Protein AF-A0A3L9Y9N3-F1 (afdb_monomer)

Sequence (168 aa):
MQKLKQIYRWIFNGQGVLGEICTAFAIVTVINSVMMIVGLDTPKQGQFAYVHLLIRLAIISLIFALWDWESTISDLRRYAADLRQPRCPSFQRVCRFILSDTFDASCMIFTPVVILICVITILGVSEPTGGPGFYLALVLLYGLIWILIVALMLVDKARRLANGRRDR

Mean predicted aligned error: 8.87 Å

pLDDT: mean 79.57, std 13.59, range [47.62, 94.69]

Foldseek 3Di:
DVVVVVVLCVVCPPDQLLLVLLLVLLVVLLVVLVCQLVVVDPWDFFLVNLVVSVVVSVVSSVVSCVVCVPSVVVVVVVVVVCVVPPPPQPVVNLLVVCQVDVSSNLSSVLVVVSNVVSVCVNVPVDGGGTGSVVSVVSNVSSVVSSVVSVVSNVVVVVVVVVVVVVVD

Secondary structure (DSSP, 8-state):
-HHHHHHHHHHSTT--HHHHHHHHHHHHHHHHHHHHHHTSSPPP-HHHHHHHHHHHHHHHHHHHHHHSHHHHHHHHHHHHHHHHS-----HHHHHHHHHH-HHHHHHHHHHHHHHHHHHHHHTTSS----SHHHHHHHHHHHHHHHHHHHHHHHHHHHHHHHHTTT--

Nearest PDB structures (foldseek):
  7xgg-assembly2_D  TM=2.893E-01  e=6.149E+00  synthetic construct

Solvent-accessible surface area (backbone atoms only — not comparable to full-atom values): 9125 Å² total; per-residue (Å²): 111,68,69,61,54,51,54,47,49,64,77,48,65,89,58,58,61,67,50,50,41,22,42,54,45,44,53,54,51,45,53,52,25,50,34,26,64,74,62,78,39,84,53,47,51,36,63,57,35,41,53,51,51,54,48,50,46,49,51,50,47,49,54,50,39,72,73,40,47,71,58,38,51,53,50,50,51,51,51,56,52,48,67,73,51,81,66,79,72,52,71,68,56,55,51,52,54,39,68,72,41,57,68,58,40,38,19,61,52,45,46,58,53,52,50,48,52,35,51,46,37,71,73,62,79,41,85,54,67,34,30,47,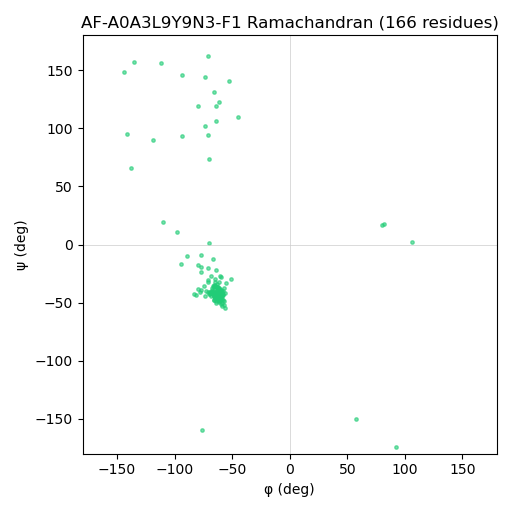66,42,33,49,49,53,49,51,49,52,51,50,48,46,53,51,53,54,51,53,49,54,51,51,54,51,50,52,56,55,53,66,62,71,82,111

Structure (mmCIF, N/CA/C/O backbone):
data_AF-A0A3L9Y9N3-F1
#
_entry.id   AF-A0A3L9Y9N3-F1
#
loop_
_atom_site.group_PDB
_atom_site.id
_atom_site.type_symbol
_atom_site.label_atom_id
_atom_site.label_alt_id
_atom_site.label_comp_id
_atom_site.label_asym_id
_atom_site.label_entity_id
_atom_site.label_seq_id
_atom_site.pdbx_PDB_ins_code
_atom_site.Cartn_x
_atom_site.Cartn_y
_atom_site.Cartn_z
_atom_site.occupancy
_atom_site.B_iso_or_equiv
_atom_site.auth_seq_id
_atom_site.auth_comp_id
_atom_site.auth_asym_id
_atom_site.auth_atom_id
_atom_site.pdbx_PDB_model_num
ATOM 1 N N . MET A 1 1 ? -1.418 -28.712 8.200 1.00 50.94 1 MET A N 1
ATOM 2 C CA . MET A 1 1 ? -0.386 -27.648 8.125 1.00 50.94 1 MET A CA 1
ATOM 3 C C . MET A 1 1 ? 0.390 -27.624 6.802 1.00 50.94 1 MET A C 1
ATOM 5 O O . MET A 1 1 ? 0.519 -26.552 6.230 1.00 50.94 1 MET A O 1
ATOM 9 N N . GLN A 1 2 ? 0.854 -28.760 6.259 1.00 51.50 2 GLN A N 1
ATOM 10 C CA . GLN A 1 2 ? 1.658 -28.782 5.019 1.00 51.50 2 GLN A CA 1
ATOM 11 C C . GLN A 1 2 ? 0.937 -28.245 3.763 1.00 51.50 2 GLN A C 1
ATOM 13 O O . GLN A 1 2 ? 1.523 -27.453 3.035 1.00 51.50 2 GLN A O 1
ATOM 18 N N . 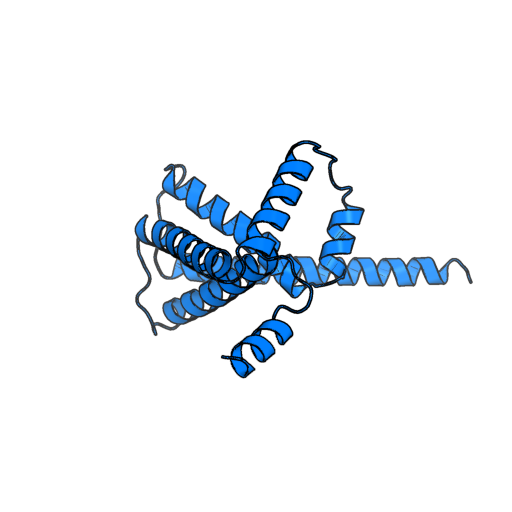LYS A 1 3 ? -0.346 -28.581 3.546 1.00 55.28 3 LYS A N 1
ATOM 19 C CA . LYS A 1 3 ? -1.129 -28.059 2.401 1.00 55.28 3 LYS A CA 1
ATOM 20 C C . LYS A 1 3 ? -1.326 -26.536 2.443 1.00 55.28 3 LYS A C 1
ATOM 22 O O . LYS A 1 3 ? -1.252 -25.875 1.417 1.00 55.28 3 LYS A O 1
ATOM 27 N N . LEU A 1 4 ? -1.502 -25.980 3.644 1.00 59.19 4 LEU A N 1
ATOM 28 C CA . LEU A 1 4 ? -1.609 -24.535 3.882 1.00 59.19 4 LEU A CA 1
ATOM 29 C C . LEU A 1 4 ? -0.295 -23.822 3.542 1.00 59.19 4 LEU A C 1
ATOM 31 O O . LEU A 1 4 ? -0.301 -22.810 2.852 1.00 59.19 4 LEU A O 1
ATOM 35 N N . LYS A 1 5 ? 0.839 -24.417 3.933 1.00 59.03 5 LYS A N 1
ATOM 36 C CA . LYS A 1 5 ? 2.180 -23.917 3.603 1.00 59.03 5 LYS A CA 1
ATOM 37 C C . LYS A 1 5 ? 2.470 -23.968 2.096 1.00 59.03 5 LYS A C 1
ATOM 39 O O . LYS A 1 5 ? 3.216 -23.140 1.593 1.00 59.03 5 LYS A O 1
ATOM 44 N N . GLN A 1 6 ? 1.870 -24.914 1.376 1.00 57.72 6 GLN A N 1
ATOM 45 C CA . GLN A 1 6 ? 2.041 -25.075 -0.068 1.00 57.72 6 GLN A CA 1
ATOM 46 C C . GLN A 1 6 ? 1.217 -24.058 -0.875 1.00 57.72 6 GLN A C 1
ATOM 48 O O . GLN A 1 6 ? 1.742 -23.479 -1.818 1.00 57.72 6 GLN A O 1
ATOM 53 N N . ILE A 1 7 ? -0.027 -23.784 -0.463 1.00 61.56 7 ILE A N 1
ATOM 54 C CA . ILE A 1 7 ? -0.861 -22.710 -1.038 1.00 61.56 7 ILE A CA 1
ATOM 55 C C . ILE A 1 7 ? -0.235 -21.342 -0.749 1.00 61.56 7 ILE A C 1
ATOM 57 O O . ILE A 1 7 ? -0.117 -20.516 -1.645 1.00 61.56 7 ILE A O 1
ATOM 61 N N . TYR A 1 8 ? 0.244 -21.136 0.479 1.00 61.19 8 TYR A N 1
ATOM 62 C CA . TYR A 1 8 ? 0.986 -19.938 0.866 1.00 61.19 8 TYR A CA 1
ATOM 63 C C . TYR A 1 8 ? 2.220 -19.730 -0.014 1.00 61.19 8 TYR A C 1
ATOM 65 O O . TYR A 1 8 ? 2.371 -18.692 -0.644 1.00 61.19 8 TYR A O 1
ATOM 73 N N . ARG A 1 9 ? 3.064 -20.759 -0.140 1.00 59.78 9 ARG A N 1
ATOM 74 C CA . ARG A 1 9 ? 4.273 -20.688 -0.962 1.00 59.78 9 ARG A CA 1
ATOM 75 C C . ARG A 1 9 ? 3.953 -20.494 -2.450 1.00 59.78 9 ARG A C 1
ATOM 77 O O . ARG A 1 9 ? 4.807 -20.012 -3.168 1.00 59.78 9 ARG A O 1
ATOM 84 N N . TRP A 1 10 ? 2.751 -20.841 -2.915 1.00 53.19 10 TRP A N 1
ATOM 85 C CA . TRP A 1 10 ? 2.305 -20.565 -4.284 1.00 53.19 10 TRP A CA 1
ATOM 86 C C . TRP A 1 10 ? 1.841 -19.112 -4.478 1.00 53.19 10 TRP A C 1
ATOM 88 O O . TRP A 1 10 ? 2.145 -18.525 -5.509 1.00 53.19 10 TRP A O 1
ATOM 98 N N . ILE A 1 11 ? 1.165 -18.524 -3.483 1.00 56.38 11 ILE A N 1
ATOM 99 C CA . ILE A 1 11 ? 0.688 -17.1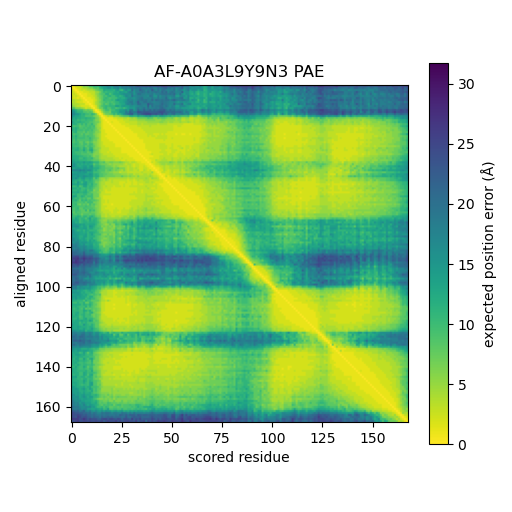27 -3.511 1.00 56.38 11 ILE A CA 1
ATOM 100 C C . ILE A 1 11 ? 1.837 -16.128 -3.306 1.00 56.38 11 ILE A C 1
ATOM 102 O O . ILE A 1 11 ? 1.836 -15.069 -3.921 1.00 56.38 11 ILE A O 1
ATOM 106 N N . PHE A 1 12 ? 2.818 -16.472 -2.471 1.00 56.91 12 PHE A N 1
ATOM 107 C CA . PHE A 1 12 ? 3.911 -15.585 -2.051 1.00 56.91 12 PHE A CA 1
ATOM 108 C C . PHE A 1 12 ? 5.281 -15.981 -2.634 1.00 56.91 12 PHE A C 1
ATOM 110 O O . PHE A 1 12 ? 6.337 -15.633 -2.104 1.00 56.91 12 PHE A O 1
ATOM 117 N N . ASN A 1 13 ? 5.286 -16.773 -3.710 1.00 47.62 13 ASN A N 1
ATOM 118 C CA . ASN A 1 13 ? 6.497 -17.412 -4.217 1.00 47.62 13 ASN A CA 1
ATOM 119 C C . ASN A 1 13 ? 7.522 -16.371 -4.711 1.00 47.62 13 ASN A C 1
ATOM 121 O O . ASN A 1 13 ? 7.361 -15.806 -5.787 1.00 47.62 13 ASN A O 1
ATOM 125 N N . GLY A 1 14 ? 8.597 -16.154 -3.945 1.00 52.00 14 GLY A N 1
ATOM 126 C CA . GLY A 1 14 ? 9.727 -15.294 -4.329 1.00 52.00 14 GLY A CA 1
ATOM 127 C C . GLY A 1 14 ? 9.815 -13.941 -3.617 1.00 52.00 14 GLY A C 1
ATOM 128 O O . GLY A 1 14 ? 10.740 -13.180 -3.901 1.00 52.00 14 GLY A O 1
ATOM 129 N N . GLN A 1 15 ? 8.911 -13.644 -2.681 1.00 59.22 15 GLN A N 1
ATOM 130 C CA . GLN A 1 15 ? 8.906 -12.382 -1.935 1.00 59.22 15 GLN A CA 1
ATOM 131 C C . GLN A 1 15 ? 9.668 -12.497 -0.606 1.00 59.22 15 GLN A C 1
ATOM 133 O O . GLN A 1 15 ? 9.660 -13.540 0.042 1.00 59.22 15 GLN A O 1
ATOM 138 N N . GLY A 1 16 ? 10.333 -11.413 -0.190 1.00 67.75 16 GLY A N 1
ATOM 139 C CA . GLY A 1 16 ? 10.759 -11.259 1.206 1.00 67.75 16 GLY A CA 1
ATOM 140 C C . GLY A 1 16 ? 9.547 -11.015 2.109 1.00 67.75 16 GLY A C 1
ATOM 141 O O . GLY A 1 16 ? 8.496 -10.592 1.622 1.00 67.75 16 GLY A O 1
ATOM 142 N N . VAL A 1 17 ? 9.690 -11.210 3.422 1.00 76.44 17 VAL A N 1
ATOM 143 C CA . VAL A 1 17 ? 8.568 -11.186 4.390 1.00 76.44 17 VAL A CA 1
ATOM 144 C C . VAL A 1 17 ? 7.759 -9.880 4.318 1.00 76.44 17 VAL A C 1
ATOM 146 O O . VAL A 1 17 ? 6.538 -9.866 4.470 1.00 76.44 17 VAL A O 1
ATOM 149 N N . LEU A 1 18 ? 8.424 -8.762 4.015 1.00 75.62 18 LEU A N 1
ATOM 150 C CA . LEU A 1 18 ? 7.780 -7.458 3.824 1.00 75.62 18 LEU A CA 1
ATOM 151 C C . LEU A 1 18 ? 6.798 -7.427 2.645 1.00 75.62 18 LEU A C 1
ATOM 153 O O . LEU A 1 18 ? 5.749 -6.791 2.753 1.00 75.62 18 LEU A O 1
ATOM 157 N N . GLY A 1 19 ? 7.126 -8.091 1.533 1.00 80.19 19 GLY A N 1
ATOM 158 C CA . GLY A 1 19 ? 6.231 -8.197 0.378 1.00 80.19 19 GLY A CA 1
ATOM 159 C C . GLY A 1 19 ? 4.967 -8.962 0.749 1.00 80.19 19 GLY A C 1
ATOM 160 O O . GLY A 1 19 ? 3.861 -8.490 0.493 1.00 80.19 19 GLY A O 1
ATOM 161 N N . GLU A 1 20 ? 5.129 -10.060 1.487 1.00 82.88 20 GLU A N 1
ATOM 162 C CA . GLU A 1 20 ? 4.010 -10.892 1.920 1.00 82.88 20 GLU A CA 1
ATOM 163 C C . GLU A 1 20 ? 3.066 -10.139 2.873 1.00 82.88 20 GLU A C 1
ATOM 165 O O . GLU A 1 20 ? 1.844 -10.175 2.698 1.00 82.88 20 GLU A O 1
ATOM 170 N N . ILE A 1 21 ? 3.621 -9.378 3.828 1.00 87.12 21 ILE A N 1
ATOM 171 C CA . ILE A 1 21 ? 2.853 -8.507 4.734 1.00 87.12 21 ILE A CA 1
ATOM 172 C C . ILE A 1 21 ? 2.073 -7.452 3.943 1.00 87.12 21 ILE A C 1
ATOM 174 O O . ILE A 1 21 ? 0.881 -7.258 4.192 1.00 87.12 21 ILE A O 1
ATOM 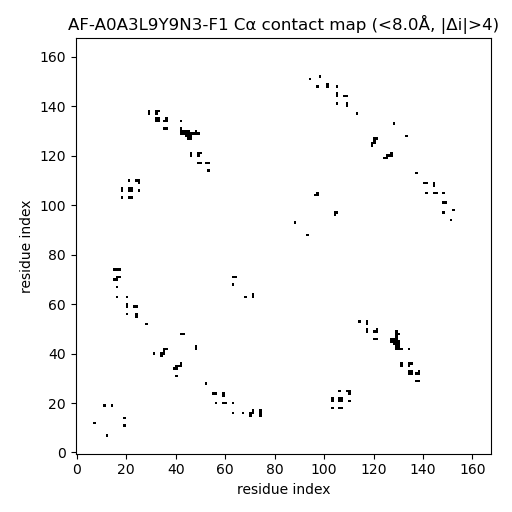178 N N . CYS A 1 22 ? 2.724 -6.772 2.992 1.00 88.31 22 CYS A N 1
ATOM 179 C CA . CYS A 1 22 ? 2.089 -5.729 2.181 1.00 88.31 22 CYS A CA 1
ATOM 180 C C . CYS A 1 22 ? 0.951 -6.300 1.333 1.00 88.31 22 CYS A C 1
ATOM 182 O O . CYS A 1 22 ? -0.131 -5.718 1.271 1.00 88.31 22 CYS A O 1
ATOM 184 N N . THR A 1 23 ? 1.170 -7.459 0.719 1.00 88.44 23 THR A N 1
ATOM 185 C CA . THR A 1 23 ? 0.164 -8.161 -0.079 1.00 88.44 23 THR A CA 1
ATOM 186 C C . THR A 1 23 ? -1.020 -8.597 0.780 1.00 88.44 23 THR A C 1
ATOM 188 O O . THR A 1 23 ? -2.168 -8.297 0.446 1.00 88.44 23 THR A O 1
ATOM 191 N N . ALA A 1 24 ? -0.773 -9.224 1.934 1.00 89.50 24 ALA A N 1
ATOM 192 C CA . ALA A 1 24 ? -1.833 -9.613 2.860 1.00 89.50 24 ALA A CA 1
ATOM 193 C C . ALA A 1 24 ? -2.632 -8.396 3.362 1.00 89.50 24 ALA A C 1
ATOM 195 O O . ALA A 1 24 ? -3.865 -8.416 3.368 1.00 89.50 24 ALA A O 1
ATOM 196 N N . PHE A 1 25 ? -1.948 -7.311 3.732 1.00 92.44 25 PHE A N 1
ATOM 197 C CA . PHE A 1 25 ? -2.593 -6.076 4.168 1.00 92.44 25 PHE A CA 1
ATOM 198 C C . PHE A 1 25 ? -3.442 -5.442 3.062 1.00 92.44 25 PHE A C 1
ATOM 200 O O . PHE A 1 25 ? -4.586 -5.061 3.327 1.00 92.44 25 PHE A O 1
ATOM 207 N N . ALA A 1 26 ? -2.925 -5.355 1.835 1.00 90.88 26 ALA A N 1
ATOM 208 C CA . ALA A 1 26 ? -3.645 -4.797 0.695 1.00 90.88 26 ALA A CA 1
ATOM 209 C C . ALA A 1 26 ? -4.916 -5.602 0.392 1.00 90.88 26 ALA A C 1
ATOM 211 O O . ALA A 1 26 ? -6.000 -5.022 0.327 1.00 90.88 26 ALA A O 1
ATOM 212 N N . ILE A 1 27 ? -4.814 -6.934 0.316 1.00 90.81 27 ILE A N 1
ATOM 213 C CA . ILE A 1 27 ? -5.955 -7.822 0.050 1.00 90.81 27 ILE A CA 1
ATOM 214 C C . ILE A 1 27 ? -7.040 -7.647 1.115 1.00 90.81 27 ILE A C 1
ATOM 216 O O . ILE A 1 27 ? -8.194 -7.368 0.783 1.00 90.81 27 ILE A O 1
ATOM 220 N N . VAL A 1 28 ? -6.685 -7.750 2.401 1.00 92.44 28 VAL A N 1
ATOM 221 C CA . VAL A 1 28 ? -7.665 -7.614 3.492 1.00 92.44 28 VAL A CA 1
ATOM 222 C C . VAL A 1 28 ? -8.268 -6.207 3.509 1.00 92.44 28 VAL A C 1
ATOM 224 O O . VAL A 1 28 ? -9.453 -6.037 3.791 1.00 92.44 28 VAL A O 1
ATOM 227 N N . THR A 1 29 ? -7.482 -5.178 3.194 1.00 92.56 29 THR A N 1
ATOM 228 C CA . THR A 1 29 ? -7.963 -3.793 3.152 1.00 92.56 29 THR A CA 1
ATOM 229 C C . THR A 1 29 ? -8.942 -3.562 2.012 1.00 92.56 29 THR A C 1
ATOM 231 O O . THR A 1 29 ? -9.988 -2.962 2.254 1.00 92.56 29 THR A O 1
ATOM 234 N N . VAL A 1 30 ? -8.665 -4.071 0.811 1.00 91.38 30 VAL A N 1
ATOM 235 C CA . VAL A 1 30 ? -9.573 -3.956 -0.337 1.00 91.38 30 VAL A CA 1
ATOM 236 C C . VAL A 1 30 ? -10.861 -4.735 -0.075 1.00 91.38 30 VAL A C 1
ATOM 238 O O . VAL A 1 30 ? -11.939 -4.161 -0.207 1.00 91.38 30 VAL A O 1
ATOM 241 N N . ILE A 1 31 ? -10.771 -5.989 0.383 1.00 92.00 31 ILE A N 1
ATOM 242 C CA . ILE A 1 31 ? -11.952 -6.815 0.689 1.00 92.00 31 ILE A CA 1
ATOM 243 C C . ILE A 1 31 ? -12.822 -6.143 1.753 1.00 92.00 31 ILE A C 1
ATOM 245 O O . ILE A 1 31 ? -14.016 -5.947 1.534 1.00 92.00 31 ILE A O 1
ATOM 249 N N . ASN A 1 32 ? -12.233 -5.721 2.875 1.00 90.62 32 ASN A N 1
ATOM 250 C CA . ASN A 1 32 ? -13.004 -5.096 3.949 1.00 90.62 32 ASN A CA 1
ATOM 251 C C . ASN A 1 32 ? -13.598 -3.753 3.511 1.00 90.62 32 ASN A C 1
ATOM 253 O O . ASN A 1 32 ? -14.717 -3.429 3.899 1.00 90.62 32 ASN A O 1
ATOM 257 N N . SER A 1 33 ? -12.888 -2.988 2.679 1.00 89.94 33 SER A N 1
ATOM 258 C CA . SER A 1 33 ? -13.432 -1.753 2.106 1.00 89.94 33 SER A CA 1
ATOM 259 C C . SER A 1 33 ? -14.646 -2.040 1.224 1.00 89.94 33 SER A C 1
ATOM 261 O O . SER A 1 33 ? -15.678 -1.399 1.392 1.00 89.94 33 SER A O 1
ATOM 263 N N . VAL A 1 34 ? -14.568 -3.043 0.344 1.00 90.94 34 VAL A N 1
ATOM 264 C CA . VAL A 1 34 ? -15.693 -3.455 -0.510 1.00 90.94 34 VAL A CA 1
ATOM 265 C C . VAL A 1 34 ? -16.880 -3.922 0.329 1.00 90.94 34 VAL A C 1
ATOM 267 O O . VAL A 1 34 ? -18.004 -3.498 0.071 1.00 90.94 34 VAL A O 1
ATOM 270 N N . MET A 1 35 ? -16.651 -4.723 1.373 1.00 90.56 35 MET A N 1
ATOM 271 C CA . MET A 1 35 ? -17.719 -5.154 2.282 1.00 90.56 35 MET A CA 1
ATOM 272 C C . MET A 1 35 ? -18.436 -3.969 2.939 1.00 90.56 35 MET A C 1
ATOM 274 O O . MET A 1 35 ? -19.663 -3.956 2.995 1.00 90.56 35 MET A O 1
ATOM 278 N N . MET A 1 36 ? -17.695 -2.952 3.385 1.00 90.56 36 MET A N 1
ATOM 279 C CA . MET A 1 36 ? -18.282 -1.752 3.990 1.00 90.56 36 MET A CA 1
ATOM 280 C C . MET A 1 36 ? -19.013 -0.863 2.974 1.00 90.56 36 MET A C 1
ATOM 282 O O . MET A 1 36 ? -20.013 -0.242 3.323 1.00 90.56 36 MET A O 1
ATOM 286 N N . ILE A 1 37 ? -18.556 -0.818 1.717 1.00 89.81 37 ILE A N 1
ATOM 287 C CA . ILE A 1 37 ? -19.217 -0.070 0.631 1.00 89.81 37 ILE A CA 1
ATOM 288 C C . ILE A 1 37 ? -20.541 -0.734 0.229 1.00 89.81 37 ILE A C 1
ATOM 290 O O . ILE A 1 37 ? -21.536 -0.045 0.032 1.00 89.81 37 ILE A O 1
ATOM 294 N N . VAL A 1 38 ? -20.562 -2.066 0.123 1.00 90.88 38 VAL A N 1
ATOM 295 C CA . VAL A 1 38 ? -21.759 -2.844 -0.255 1.00 90.88 38 VAL A CA 1
ATOM 296 C C . VAL A 1 38 ? -22.748 -2.980 0.917 1.00 90.88 38 VAL A C 1
ATOM 298 O O . VAL A 1 38 ? -23.880 -3.414 0.728 1.00 90.88 38 VAL A O 1
ATOM 301 N N . GLY A 1 39 ? -22.352 -2.578 2.129 1.00 88.31 39 GLY A N 1
ATOM 302 C CA . GLY A 1 39 ? -23.192 -2.649 3.328 1.00 88.31 39 GLY A CA 1
ATOM 303 C C . GLY A 1 39 ? -23.209 -4.024 4.001 1.00 88.31 39 GLY A C 1
ATOM 304 O O . GLY A 1 39 ? -24.090 -4.294 4.811 1.00 88.31 39 GLY A O 1
ATOM 305 N N . LEU A 1 40 ? -22.239 -4.891 3.687 1.00 90.62 40 LEU A N 1
ATOM 306 C CA . LEU A 1 40 ? -22.039 -6.178 4.363 1.00 90.62 40 LEU A CA 1
ATOM 307 C C . LEU A 1 40 ? -21.369 -6.025 5.738 1.00 90.62 40 LEU A C 1
ATOM 309 O O . LEU A 1 40 ? -21.514 -6.903 6.583 1.00 90.62 40 LEU A O 1
ATOM 313 N N . ASP A 1 41 ? -20.635 -4.930 5.965 1.00 87.69 41 ASP A N 1
ATOM 314 C CA . ASP A 1 41 ? -20.047 -4.581 7.264 1.00 87.69 41 ASP A CA 1
ATOM 315 C C . ASP A 1 41 ? -20.259 -3.090 7.581 1.00 87.69 41 ASP A C 1
ATOM 317 O O . ASP A 1 41 ? -20.452 -2.255 6.697 1.00 87.69 41 ASP A O 1
ATOM 321 N N . THR A 1 42 ? -20.218 -2.750 8.867 1.00 87.94 42 THR A N 1
ATOM 322 C CA . THR A 1 42 ? -20.400 -1.386 9.367 1.00 87.94 42 THR A CA 1
ATOM 323 C C . THR A 1 42 ? -19.115 -0.566 9.211 1.00 87.94 42 THR A C 1
ATOM 325 O O . THR A 1 42 ? -18.088 -0.900 9.826 1.00 87.94 42 THR A O 1
ATOM 328 N N . PRO A 1 43 ? -19.150 0.541 8.443 1.00 88.25 43 PRO A N 1
ATOM 329 C CA . PRO A 1 43 ? -17.986 1.382 8.224 1.00 88.25 43 PRO A CA 1
ATOM 330 C C . PRO A 1 43 ? -17.565 2.051 9.527 1.00 88.25 43 PRO A C 1
ATOM 332 O O . PRO A 1 43 ? -18.379 2.644 10.240 1.00 88.25 43 PRO A O 1
ATOM 335 N N . LYS A 1 44 ? -16.272 1.969 9.846 1.00 90.00 44 LYS A N 1
ATOM 336 C CA . LYS A 1 44 ? -15.744 2.630 11.040 1.00 90.00 44 LYS A CA 1
ATOM 337 C C . LYS A 1 44 ? -15.671 4.135 10.799 1.00 90.00 44 LYS A C 1
ATOM 339 O O . LYS A 1 44 ? -15.399 4.582 9.687 1.00 90.00 44 LYS A O 1
ATOM 344 N N . GLN A 1 45 ? -15.942 4.903 11.846 1.00 89.56 45 GLN A N 1
ATOM 345 C CA . GLN A 1 45 ? -16.087 6.356 11.782 1.00 89.56 45 GLN A CA 1
ATOM 346 C C . GLN A 1 45 ? -14.948 7.061 12.519 1.00 89.56 45 GLN A C 1
ATOM 348 O O . GLN A 1 45 ? -14.336 6.495 13.427 1.00 89.56 45 GLN A O 1
ATOM 353 N N . GLY A 1 46 ? -14.682 8.309 12.132 1.00 87.62 46 GLY A N 1
ATOM 354 C CA . GLY A 1 46 ? -13.693 9.165 12.785 1.00 87.62 46 GLY A CA 1
ATOM 355 C C . GLY A 1 46 ? -12.280 8.574 12.827 1.00 87.62 46 GLY 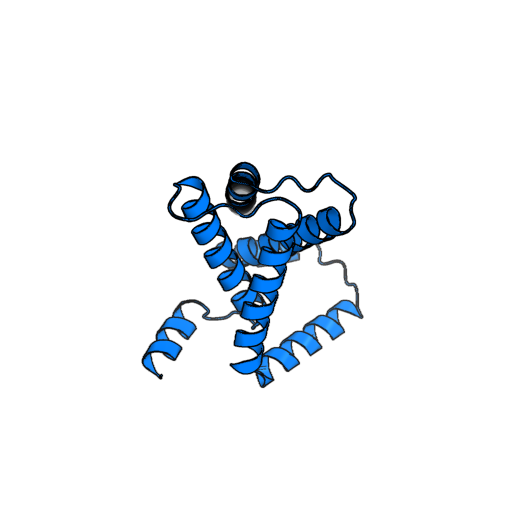A C 1
ATOM 356 O O . GLY A 1 46 ? -11.882 7.776 11.976 1.00 87.62 46 GLY A O 1
ATOM 357 N N . GLN A 1 47 ? -11.525 8.933 13.869 1.00 87.12 47 GLN A N 1
ATOM 358 C CA . GLN A 1 47 ? -10.154 8.449 14.091 1.00 87.12 47 GLN A CA 1
ATOM 359 C C . GLN A 1 47 ? -10.072 6.923 14.226 1.00 87.12 47 GLN A C 1
ATOM 361 O O . GLN A 1 47 ? -9.058 6.320 13.870 1.00 87.12 47 GLN A O 1
ATOM 366 N N . PHE A 1 48 ? -11.150 6.285 14.691 1.00 88.69 48 PHE A N 1
ATOM 367 C CA . PHE A 1 48 ? -11.189 4.842 14.893 1.00 88.69 48 PHE A CA 1
ATOM 368 C C . PHE A 1 48 ? -10.974 4.065 13.587 1.00 88.69 48 PHE A C 1
ATOM 370 O O . PHE A 1 48 ? -10.349 3.008 13.611 1.00 88.69 48 PHE A O 1
ATOM 377 N N . ALA A 1 49 ? -11.406 4.593 12.435 1.00 89.69 49 ALA A N 1
ATOM 378 C CA . ALA A 1 49 ? -11.174 3.954 11.138 1.00 89.69 49 ALA A CA 1
ATOM 379 C C . ALA A 1 49 ? -9.678 3.811 10.804 1.00 89.69 49 ALA A C 1
ATOM 381 O O . ALA A 1 49 ? -9.234 2.744 10.373 1.00 89.69 49 ALA A O 1
ATOM 382 N N . TYR A 1 50 ? -8.903 4.866 11.055 1.00 90.06 50 TYR A N 1
ATOM 383 C CA . TYR A 1 50 ? -7.467 4.929 10.777 1.00 90.06 50 TYR A CA 1
ATOM 384 C C . TYR A 1 50 ? -6.668 4.085 11.768 1.00 90.06 50 TYR A C 1
ATOM 386 O O . TYR A 1 50 ? -5.811 3.295 11.372 1.00 90.06 50 TYR A O 1
ATOM 394 N N . VAL A 1 51 ? -7.004 4.181 13.057 1.00 90.25 51 VAL A N 1
ATOM 395 C CA . VAL A 1 51 ? -6.396 3.344 14.100 1.00 90.25 51 VAL A CA 1
ATOM 396 C C . VAL A 1 51 ? -6.664 1.864 13.822 1.00 90.25 51 VAL A C 1
ATOM 398 O O . VAL A 1 51 ? -5.747 1.051 13.890 1.00 90.25 51 VAL A O 1
ATOM 401 N N . HIS A 1 52 ? -7.888 1.504 13.428 1.00 90.75 52 HIS A N 1
ATOM 402 C CA . HIS A 1 52 ? -8.240 0.129 13.078 1.00 90.75 52 HIS A CA 1
ATOM 403 C C . HIS A 1 52 ? -7.432 -0.407 11.882 1.00 90.75 52 HIS A C 1
ATOM 405 O O . HIS A 1 52 ? -7.031 -1.573 11.893 1.00 90.75 52 HIS A O 1
ATOM 411 N N . LEU A 1 53 ? -7.139 0.425 10.875 1.00 91.56 53 LEU A N 1
ATOM 412 C CA . LEU A 1 53 ? -6.261 0.041 9.763 1.00 91.56 53 LEU A CA 1
ATOM 413 C C . LEU A 1 53 ? -4.818 -0.202 10.215 1.00 91.56 53 LEU A C 1
ATOM 415 O O . LEU A 1 53 ? -4.232 -1.216 9.836 1.00 91.56 53 LEU A O 1
ATOM 419 N N . LEU A 1 54 ? -4.263 0.674 11.056 1.00 92.31 54 LEU A N 1
ATOM 420 C CA . LEU A 1 54 ? -2.912 0.496 11.597 1.00 92.31 54 LEU A CA 1
ATOM 421 C C . LEU A 1 54 ? -2.811 -0.743 12.493 1.00 92.31 54 LEU A C 1
ATOM 423 O O . LEU A 1 54 ? -1.854 -1.507 12.380 1.00 92.31 54 LEU A O 1
ATOM 427 N N . ILE A 1 55 ? -3.821 -0.995 13.330 1.00 93.38 55 ILE A N 1
ATOM 428 C CA . ILE A 1 55 ? -3.894 -2.207 14.154 1.00 93.38 55 ILE A CA 1
ATOM 429 C C . ILE A 1 55 ? -3.931 -3.451 13.268 1.00 93.38 55 ILE A C 1
ATOM 431 O O . ILE A 1 55 ? -3.220 -4.414 13.537 1.00 93.38 55 ILE A O 1
ATOM 435 N N . ARG A 1 56 ? -4.715 -3.443 12.185 1.00 92.50 56 ARG A N 1
ATOM 436 C CA . ARG A 1 56 ? -4.756 -4.567 11.243 1.00 92.50 56 ARG A CA 1
ATOM 437 C C . ARG A 1 56 ? -3.388 -4.834 10.624 1.00 92.50 56 ARG A C 1
ATOM 439 O O . ARG A 1 56 ? -2.973 -5.988 10.573 1.00 92.50 56 ARG A O 1
ATOM 446 N N . LEU A 1 57 ? -2.686 -3.789 10.190 1.00 90.88 57 LEU A N 1
ATOM 447 C CA . LEU A 1 57 ? -1.321 -3.927 9.688 1.00 90.88 57 LEU A CA 1
ATOM 448 C C . LEU A 1 57 ? -0.392 -4.513 10.761 1.00 90.88 57 LEU A C 1
ATOM 450 O O . LEU A 1 57 ? 0.395 -5.406 10.455 1.00 90.88 57 LEU A O 1
ATOM 454 N N . ALA A 1 58 ? -0.503 -4.058 12.011 1.00 90.19 58 ALA A N 1
ATOM 455 C CA . ALA A 1 58 ? 0.299 -4.561 13.122 1.00 90.19 58 ALA A CA 1
ATOM 456 C C . ALA A 1 58 ? 0.019 -6.044 13.415 1.00 90.19 58 ALA A C 1
ATOM 458 O O . ALA A 1 58 ? 0.958 -6.817 13.581 1.00 90.19 58 ALA A O 1
ATOM 459 N N . ILE A 1 59 ? -1.252 -6.461 13.411 1.00 92.12 59 ILE A N 1
ATOM 460 C CA . ILE A 1 59 ? -1.653 -7.864 13.592 1.00 92.12 59 ILE A CA 1
ATOM 461 C C . ILE A 1 59 ? -1.087 -8.731 12.465 1.00 92.12 59 ILE A C 1
ATOM 463 O O . ILE A 1 59 ? -0.493 -9.768 12.743 1.00 92.12 59 ILE A O 1
ATOM 467 N N . ILE A 1 60 ? -1.232 -8.304 11.206 1.00 90.06 60 ILE A N 1
ATOM 468 C CA . ILE A 1 60 ? -0.677 -9.031 10.056 1.00 90.06 60 ILE A CA 1
ATOM 469 C C . ILE A 1 60 ? 0.843 -9.134 10.206 1.00 90.06 60 ILE A C 1
ATOM 471 O O . ILE A 1 60 ? 1.384 -10.233 10.188 1.00 90.06 60 ILE A O 1
ATOM 475 N N . SER A 1 61 ? 1.524 -8.018 10.460 1.00 86.31 61 SER A N 1
ATOM 476 C CA . SER A 1 61 ? 2.979 -7.991 10.654 1.00 86.31 61 SER A CA 1
ATOM 477 C C . SER A 1 61 ? 3.430 -8.932 11.773 1.00 86.31 61 SER A C 1
ATOM 479 O O . SER A 1 61 ? 4.408 -9.655 11.609 1.00 86.31 61 SER A O 1
ATOM 481 N N . LEU A 1 62 ? 2.696 -8.976 12.888 1.00 88.38 62 LEU A N 1
ATOM 482 C CA . LEU A 1 62 ? 2.985 -9.861 14.012 1.00 88.38 62 LEU A CA 1
ATOM 483 C C . LEU A 1 62 ? 2.809 -11.338 13.643 1.00 88.38 62 LEU A C 1
ATOM 485 O O . LEU A 1 62 ? 3.658 -12.151 13.994 1.00 88.38 62 LEU A O 1
ATOM 489 N N . ILE A 1 63 ? 1.740 -11.692 12.922 1.00 88.06 63 ILE A N 1
ATOM 490 C CA . ILE A 1 63 ? 1.505 -13.071 12.467 1.00 88.06 63 ILE A CA 1
ATOM 491 C C . ILE A 1 63 ? 2.668 -13.544 11.591 1.00 88.06 63 ILE A C 1
ATOM 493 O O . ILE A 1 63 ? 3.192 -14.633 11.817 1.00 88.06 63 ILE A O 1
ATOM 497 N N . PHE A 1 64 ? 3.098 -12.721 10.633 1.00 82.56 64 PHE A N 1
ATOM 498 C CA . PHE A 1 64 ? 4.217 -13.059 9.751 1.00 82.56 64 PHE A CA 1
ATOM 499 C C . PHE A 1 64 ? 5.548 -13.122 10.509 1.00 82.56 64 PHE A C 1
ATOM 501 O O . PHE A 1 64 ? 6.308 -14.071 10.323 1.00 82.56 64 PHE A O 1
ATOM 508 N N . ALA A 1 65 ? 5.789 -12.190 11.436 1.00 80.69 65 ALA A N 1
ATOM 509 C CA . ALA A 1 65 ? 6.978 -12.214 12.284 1.00 80.69 65 ALA A CA 1
ATOM 510 C C . ALA A 1 65 ? 7.057 -13.493 13.135 1.00 80.69 65 ALA A C 1
ATOM 512 O O . ALA A 1 65 ? 8.122 -14.092 13.248 1.00 80.69 65 ALA A O 1
ATOM 513 N N . LEU A 1 66 ? 5.936 -13.944 13.707 1.00 84.56 66 LEU A N 1
ATOM 514 C CA . LEU A 1 66 ? 5.881 -15.183 14.489 1.00 84.56 66 LEU A CA 1
ATOM 515 C C . LEU A 1 66 ? 6.012 -16.440 13.619 1.00 84.56 66 LEU A C 1
ATOM 517 O O . LEU A 1 66 ? 6.508 -17.461 14.092 1.00 84.56 66 LEU A O 1
ATOM 521 N N . TRP A 1 67 ? 5.555 -16.384 12.368 1.00 82.44 67 TRP A N 1
ATOM 522 C CA . TRP A 1 67 ? 5.577 -17.527 11.459 1.00 82.44 67 TRP A CA 1
ATOM 523 C C . TRP A 1 67 ? 6.967 -17.794 10.868 1.00 82.44 67 TRP A C 1
ATOM 525 O O . TRP A 1 67 ? 7.356 -18.955 10.733 1.00 82.44 67 TRP A O 1
ATOM 535 N N . ASP A 1 68 ? 7.711 -16.740 10.519 1.00 75.31 68 ASP A N 1
ATOM 536 C CA . ASP A 1 68 ? 9.037 -16.840 9.896 1.00 75.31 68 ASP A CA 1
ATOM 537 C C . ASP A 1 68 ? 10.022 -15.825 10.497 1.00 75.31 68 ASP A C 1
ATOM 539 O O . ASP A 1 68 ? 10.471 -14.862 9.866 1.00 75.31 68 ASP A O 1
ATOM 543 N N . TRP A 1 69 ? 10.331 -16.026 11.779 1.00 75.19 69 TRP A N 1
ATOM 544 C CA . TRP A 1 69 ? 11.148 -15.108 12.575 1.00 75.19 69 TRP A CA 1
ATOM 545 C C . TRP A 1 69 ? 12.561 -14.906 12.010 1.00 75.19 69 TRP A C 1
ATOM 547 O O . TRP A 1 69 ? 13.062 -13.780 11.971 1.00 75.19 69 TRP A O 1
ATOM 557 N N . GLU A 1 70 ? 13.199 -15.977 11.527 1.00 76.00 70 GLU A N 1
ATOM 558 C CA . GLU A 1 70 ? 14.556 -15.918 10.967 1.00 76.00 70 GLU A CA 1
ATOM 559 C C . GLU A 1 70 ? 14.606 -15.077 9.687 1.00 76.00 70 GLU A C 1
ATOM 561 O O . GLU A 1 70 ? 15.462 -14.193 9.556 1.00 76.00 70 GLU A O 1
ATOM 566 N N . SER A 1 71 ? 13.654 -15.292 8.774 1.00 73.19 71 SER A N 1
ATOM 567 C CA . SER A 1 71 ? 13.556 -14.519 7.534 1.00 73.19 71 SER A CA 1
ATOM 568 C C . SER A 1 71 ? 13.188 -13.061 7.817 1.00 73.19 71 SER A C 1
ATOM 570 O O . SER A 1 71 ? 13.782 -12.152 7.238 1.00 73.19 71 SER A O 1
ATOM 572 N N . THR A 1 72 ? 12.300 -12.823 8.788 1.00 71.62 72 THR A N 1
ATOM 573 C CA . THR A 1 72 ? 11.875 -11.475 9.199 1.00 71.62 72 THR A CA 1
ATOM 574 C C . THR A 1 72 ? 13.040 -10.644 9.734 1.00 71.62 72 THR A C 1
ATOM 576 O O . THR A 1 72 ? 13.228 -9.499 9.321 1.00 71.62 72 THR A O 1
ATOM 579 N N . ILE A 1 73 ? 13.858 -11.205 10.632 1.00 75.44 73 ILE A N 1
ATOM 580 C CA . ILE A 1 73 ? 15.033 -10.504 11.170 1.00 75.44 73 ILE A CA 1
ATOM 581 C C . ILE A 1 73 ? 16.070 -10.253 10.075 1.00 75.44 73 ILE A C 1
ATOM 583 O O . ILE A 1 73 ? 16.666 -9.175 10.031 1.00 75.44 73 ILE A O 1
ATOM 587 N N . SER A 1 74 ? 16.304 -11.234 9.200 1.00 77.12 74 SER A N 1
ATOM 588 C CA . SER A 1 74 ? 17.254 -11.101 8.092 1.00 77.12 74 SER A CA 1
ATOM 589 C C . SER A 1 74 ? 16.855 -9.967 7.143 1.00 77.12 74 SER A C 1
ATOM 591 O O . SER A 1 74 ? 17.679 -9.101 6.833 1.00 77.12 74 SER A O 1
ATOM 593 N N . ASP A 1 75 ? 15.581 -9.913 6.752 1.00 74.56 75 ASP A N 1
ATOM 594 C CA . ASP A 1 75 ? 15.046 -8.872 5.877 1.00 74.56 75 ASP A CA 1
ATOM 595 C C . ASP A 1 75 ? 15.037 -7.503 6.560 1.00 74.56 75 ASP A C 1
ATOM 597 O O . ASP A 1 75 ? 15.461 -6.518 5.956 1.00 74.56 75 ASP A O 1
ATOM 601 N N . LEU A 1 76 ? 14.664 -7.428 7.842 1.00 75.00 76 LEU A N 1
ATOM 602 C CA . LEU A 1 76 ? 14.724 -6.185 8.612 1.00 75.00 76 LEU A CA 1
ATOM 603 C C . LEU A 1 76 ? 16.161 -5.663 8.724 1.00 75.00 76 LEU A C 1
ATOM 605 O O . LEU A 1 76 ? 16.407 -4.468 8.568 1.00 75.00 76 LEU A O 1
ATOM 609 N N . ARG A 1 77 ? 17.131 -6.556 8.954 1.00 79.56 77 ARG A N 1
ATOM 610 C CA . ARG A 1 77 ? 18.552 -6.200 9.027 1.00 79.56 77 ARG A CA 1
ATOM 611 C C . ARG A 1 77 ? 19.078 -5.714 7.679 1.00 79.56 77 ARG A C 1
ATOM 613 O O . ARG A 1 77 ? 19.842 -4.751 7.655 1.00 79.56 77 ARG A O 1
ATOM 620 N N . ARG A 1 78 ? 18.668 -6.343 6.572 1.00 76.81 78 ARG A N 1
ATOM 621 C CA . ARG A 1 78 ? 18.984 -5.885 5.208 1.00 76.81 78 ARG A CA 1
ATOM 622 C C . ARG A 1 78 ? 18.388 -4.509 4.936 1.00 76.81 78 ARG A C 1
ATOM 624 O O . ARG A 1 78 ? 19.108 -3.625 4.488 1.00 76.81 78 ARG A O 1
ATOM 631 N N . TYR A 1 79 ? 17.123 -4.303 5.290 1.00 68.62 79 TYR A N 1
ATOM 632 C CA . TYR A 1 79 ? 16.435 -3.030 5.095 1.00 68.62 79 TYR A CA 1
ATOM 633 C C . TYR A 1 79 ? 17.063 -1.905 5.931 1.00 68.62 79 TYR A C 1
ATOM 635 O O . TYR A 1 79 ? 17.309 -0.812 5.431 1.00 68.62 79 TYR A O 1
ATOM 643 N N . ALA A 1 80 ? 17.402 -2.182 7.193 1.00 73.31 80 ALA A N 1
ATOM 644 C CA . ALA A 1 80 ? 18.102 -1.242 8.067 1.00 73.31 80 ALA A CA 1
ATOM 645 C C . ALA A 1 80 ? 19.523 -0.920 7.570 1.00 73.31 80 ALA A C 1
ATOM 647 O O . ALA A 1 80 ? 19.984 0.214 7.708 1.00 73.31 80 ALA A O 1
ATOM 648 N N . ALA A 1 81 ? 20.221 -1.897 6.982 1.00 75.06 81 ALA A N 1
ATOM 649 C CA . ALA A 1 81 ? 21.527 -1.680 6.367 1.00 75.06 81 ALA A CA 1
ATOM 650 C C . ALA A 1 81 ? 21.429 -0.813 5.100 1.00 75.06 81 ALA A C 1
ATOM 652 O O . ALA A 1 81 ? 22.237 0.102 4.939 1.00 75.06 81 ALA A O 1
ATOM 653 N N . ASP A 1 82 ? 20.418 -1.040 4.257 1.00 68.31 82 ASP A N 1
ATOM 654 C CA . ASP A 1 82 ? 20.155 -0.227 3.063 1.00 68.31 82 ASP A CA 1
ATOM 655 C C . ASP A 1 82 ? 19.717 1.200 3.421 1.00 68.31 82 ASP A C 1
ATOM 657 O O . ASP A 1 82 ? 20.183 2.155 2.806 1.00 68.31 82 ASP A O 1
ATOM 661 N N . LEU A 1 83 ? 18.920 1.393 4.478 1.00 62.72 83 LEU A N 1
ATOM 662 C CA . LEU A 1 83 ? 18.584 2.731 4.992 1.00 62.72 83 LEU A CA 1
ATOM 663 C C . LEU A 1 83 ? 19.824 3.517 5.450 1.00 62.72 83 LEU A C 1
ATOM 665 O O . LEU A 1 83 ? 19.832 4.747 5.414 1.00 62.72 83 LEU A O 1
ATOM 669 N N . ARG A 1 84 ? 20.889 2.818 5.860 1.00 67.44 84 ARG A N 1
ATOM 670 C CA . ARG A 1 84 ? 22.153 3.425 6.297 1.00 67.44 84 ARG A CA 1
ATOM 671 C C . ARG A 1 84 ? 23.017 3.913 5.129 1.00 67.44 84 ARG A C 1
ATOM 673 O O . ARG A 1 84 ? 23.887 4.757 5.336 1.00 67.44 84 ARG A O 1
ATOM 680 N N . GLN A 1 85 ? 22.781 3.417 3.914 1.00 55.00 85 GLN A N 1
ATOM 681 C CA . GLN A 1 85 ? 23.358 3.944 2.679 1.00 55.00 85 GLN A CA 1
ATOM 682 C C . GLN A 1 85 ? 22.229 4.431 1.766 1.00 55.00 85 GLN A C 1
ATOM 684 O O . GLN A 1 85 ? 21.772 3.663 0.919 1.00 55.00 85 GLN A O 1
ATOM 689 N N . PRO A 1 86 ? 21.809 5.707 1.859 1.00 53.03 86 PRO A N 1
ATOM 690 C CA . PRO A 1 86 ? 20.817 6.276 0.956 1.00 53.03 86 PRO A CA 1
ATOM 691 C C . PRO A 1 86 ? 21.427 6.435 -0.444 1.00 53.03 86 PRO A C 1
ATOM 693 O O . PRO A 1 86 ? 21.763 7.524 -0.902 1.00 53.03 86 PRO A O 1
ATOM 696 N N . ARG A 1 87 ? 21.604 5.325 -1.158 1.00 55.31 87 ARG A N 1
ATOM 697 C CA . ARG A 1 87 ? 21.761 5.342 -2.604 1.00 55.31 87 ARG A CA 1
ATOM 698 C C . ARG A 1 87 ? 20.375 5.626 -3.144 1.00 55.31 87 ARG A C 1
ATOM 700 O O . ARG A 1 87 ? 19.560 4.711 -3.175 1.00 55.31 87 ARG A O 1
ATOM 707 N N . CYS A 1 88 ? 20.114 6.869 -3.557 1.00 50.97 88 CYS A N 1
ATOM 708 C CA . CYS A 1 88 ? 18.921 7.208 -4.330 1.00 50.97 88 CYS A CA 1
ATOM 709 C C . CYS A 1 88 ? 18.752 6.144 -5.422 1.00 50.97 88 CYS A C 1
ATOM 711 O O . CYS A 1 88 ? 19.601 6.066 -6.322 1.00 50.97 88 CYS A O 1
ATOM 713 N N . PRO A 1 89 ? 17.734 5.270 -5.336 1.00 53.94 89 PRO A N 1
ATOM 714 C CA . PRO A 1 89 ? 17.534 4.281 -6.368 1.00 53.94 89 PRO A CA 1
ATOM 715 C C . PRO A 1 89 ? 17.205 5.072 -7.628 1.00 53.94 89 PRO A C 1
ATOM 717 O O . PRO A 1 89 ? 16.255 5.852 -7.659 1.00 53.94 89 PRO A O 1
ATOM 720 N N . SER A 1 90 ? 18.040 4.933 -8.658 1.00 55.47 90 SER A N 1
ATOM 721 C CA . SER A 1 90 ? 17.765 5.562 -9.942 1.00 55.47 90 SER A CA 1
ATOM 722 C C . SER A 1 90 ? 16.356 5.165 -10.382 1.00 55.47 90 SER A C 1
ATOM 724 O O . SER A 1 90 ? 15.944 4.018 -10.197 1.00 55.47 90 SER A O 1
ATOM 726 N N . PHE A 1 91 ? 15.606 6.099 -10.967 1.00 55.62 91 PHE A N 1
ATOM 727 C CA . PHE A 1 91 ? 14.224 5.870 -11.407 1.00 55.62 91 PHE A CA 1
ATOM 728 C C . PHE A 1 91 ? 14.086 4.603 -12.280 1.00 55.62 91 PHE A C 1
ATOM 730 O O . PHE A 1 91 ? 13.088 3.890 -12.225 1.00 55.62 91 PHE A O 1
ATOM 737 N N . GLN A 1 92 ? 15.150 4.252 -13.013 1.00 56.16 92 GLN A N 1
ATOM 738 C CA . GLN A 1 92 ? 15.272 3.000 -13.762 1.00 56.16 92 GLN A CA 1
ATOM 739 C C . GLN A 1 92 ? 15.240 1.729 -12.899 1.00 56.16 92 GLN A C 1
ATOM 741 O O . GLN A 1 92 ? 14.699 0.720 -13.343 1.00 56.16 92 GLN A O 1
ATOM 746 N N . ARG A 1 93 ? 15.826 1.735 -11.697 1.00 57.22 93 ARG A N 1
ATOM 747 C CA . ARG A 1 93 ? 15.832 0.584 -10.783 1.00 57.22 93 ARG A CA 1
ATOM 748 C C . ARG A 1 93 ? 14.452 0.372 -10.158 1.00 57.22 93 ARG A C 1
ATOM 750 O O . ARG A 1 93 ? 13.994 -0.762 -10.104 1.00 57.22 93 ARG A O 1
ATOM 757 N N . VAL A 1 94 ? 13.774 1.464 -9.795 1.00 59.06 94 VAL A N 1
ATOM 758 C CA . VAL A 1 94 ? 12.377 1.439 -9.329 1.00 59.06 94 VAL A CA 1
ATOM 759 C C . VAL A 1 94 ? 11.456 0.925 -10.438 1.00 59.06 94 VAL A C 1
ATOM 761 O O . VAL A 1 94 ? 10.687 -0.001 -10.208 1.00 59.06 94 VAL A O 1
ATOM 764 N N . CYS A 1 95 ? 11.606 1.424 -11.671 1.00 55.97 95 CYS A N 1
ATOM 765 C CA . CYS A 1 95 ? 10.842 0.917 -12.814 1.00 55.97 95 CYS A CA 1
ATOM 766 C C . CYS A 1 95 ? 11.080 -0.580 -13.060 1.00 55.97 95 CYS A C 1
ATOM 768 O O . CYS A 1 95 ? 10.120 -1.309 -13.278 1.00 55.97 95 CYS A O 1
ATOM 770 N N . ARG A 1 96 ? 12.328 -1.071 -12.999 1.00 59.06 96 ARG A N 1
ATOM 771 C CA . ARG A 1 96 ? 12.613 -2.506 -13.197 1.00 59.06 96 ARG A CA 1
ATOM 772 C C . ARG A 1 96 ? 11.980 -3.397 -12.132 1.00 59.06 96 ARG A C 1
ATOM 774 O O . ARG A 1 96 ? 11.520 -4.472 -12.486 1.00 59.06 96 ARG A O 1
ATOM 781 N N . PHE A 1 97 ? 11.951 -2.951 -10.878 1.00 58.94 97 PHE A N 1
ATOM 782 C CA . PHE A 1 97 ? 11.280 -3.670 -9.794 1.00 58.94 97 PHE A CA 1
ATOM 783 C C . PHE A 1 97 ? 9.756 -3.701 -9.996 1.00 58.94 97 PHE A C 1
ATOM 785 O O . PHE A 1 97 ? 9.132 -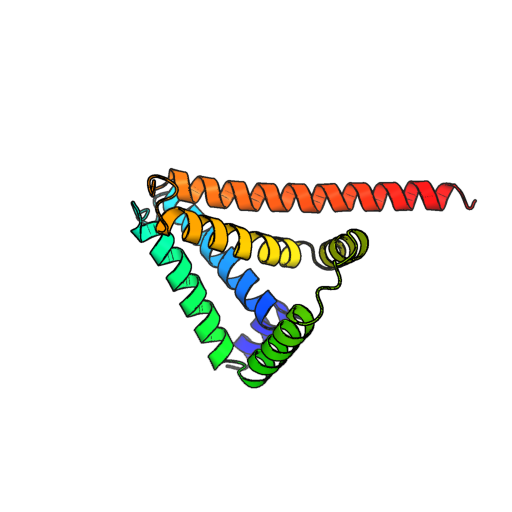4.744 -9.854 1.00 58.94 97 PHE A O 1
ATOM 792 N N . ILE A 1 98 ? 9.165 -2.584 -10.434 1.00 59.81 98 ILE A N 1
ATOM 793 C CA . ILE A 1 98 ? 7.734 -2.510 -10.775 1.00 59.81 98 ILE A CA 1
ATOM 794 C C . ILE A 1 98 ? 7.374 -3.439 -11.950 1.00 59.81 98 ILE A C 1
ATOM 796 O O . ILE A 1 98 ? 6.275 -3.986 -12.006 1.00 59.81 98 ILE A O 1
ATOM 800 N N . LEU A 1 99 ? 8.296 -3.617 -12.898 1.00 58.44 99 LEU A N 1
ATOM 801 C CA . LEU A 1 99 ? 8.096 -4.415 -14.108 1.00 58.44 99 LEU A CA 1
ATOM 802 C C . LEU A 1 99 ? 8.247 -5.931 -13.904 1.00 58.44 99 LEU A C 1
ATOM 804 O O . LEU A 1 99 ? 7.811 -6.666 -14.789 1.00 58.44 99 LEU A O 1
ATOM 808 N N . SER A 1 100 ? 8.864 -6.404 -12.812 1.00 62.53 100 SER A N 1
ATOM 809 C CA . SER A 1 100 ? 9.026 -7.846 -12.563 1.00 62.53 100 SER A CA 1
ATOM 810 C C . SER A 1 100 ? 7.774 -8.481 -11.966 1.00 62.53 100 SER A C 1
ATOM 812 O O . SER A 1 100 ? 7.361 -9.520 -12.464 1.00 62.53 100 SER A O 1
ATOM 814 N N . ASP A 1 101 ? 7.140 -7.824 -10.988 1.00 71.25 101 ASP A N 1
ATOM 815 C CA . AS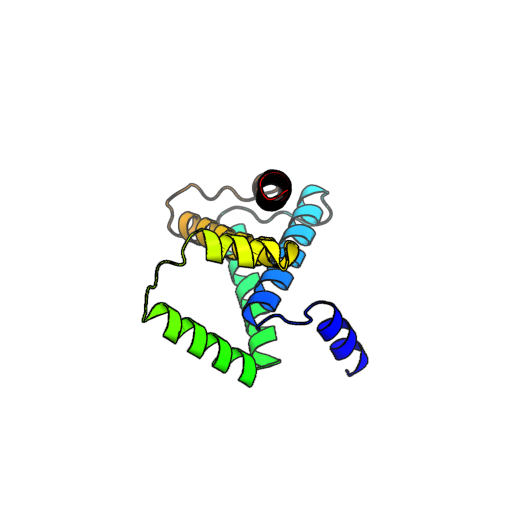P A 1 101 ? 5.877 -8.270 -10.390 1.00 71.25 101 ASP A CA 1
ATOM 816 C C . ASP A 1 101 ? 4.960 -7.079 -10.094 1.00 71.25 101 ASP A C 1
ATOM 818 O O . ASP A 1 101 ? 5.046 -6.396 -9.073 1.00 71.25 101 ASP A O 1
ATOM 822 N N . THR A 1 102 ? 4.064 -6.820 -11.044 1.00 78.19 102 THR A N 1
ATOM 823 C CA . THR A 1 102 ? 3.139 -5.673 -11.030 1.00 78.19 102 THR A CA 1
ATOM 824 C C . THR A 1 102 ? 2.217 -5.656 -9.821 1.00 78.19 102 THR A C 1
ATOM 826 O O . THR A 1 102 ? 1.955 -4.595 -9.251 1.00 78.19 102 THR A O 1
ATOM 829 N N . PHE A 1 103 ? 1.742 -6.839 -9.432 1.00 80.88 103 PHE A N 1
ATOM 830 C CA . PHE A 1 103 ? 0.855 -7.024 -8.298 1.00 80.88 103 PHE A CA 1
ATOM 831 C C . PHE A 1 103 ? 1.558 -6.633 -6.999 1.00 80.88 103 PHE A C 1
ATOM 833 O O . PHE A 1 103 ? 1.071 -5.779 -6.260 1.00 80.88 103 PHE A O 1
ATOM 840 N N . ASP A 1 104 ? 2.754 -7.161 -6.775 1.00 80.69 104 ASP A N 1
ATOM 841 C CA . ASP A 1 104 ? 3.502 -6.939 -5.539 1.00 80.69 104 ASP A CA 1
ATOM 842 C C . ASP A 1 104 ? 3.984 -5.503 -5.419 1.00 80.69 104 ASP A C 1
ATOM 844 O O . ASP A 1 104 ? 3.861 -4.885 -4.361 1.00 80.69 104 ASP A O 1
ATOM 848 N N . ALA A 1 105 ? 4.451 -4.932 -6.530 1.00 81.75 105 ALA A N 1
ATOM 849 C CA . ALA A 1 105 ? 4.812 -3.527 -6.590 1.00 81.75 105 ALA A CA 1
ATOM 850 C C . ALA A 1 105 ? 3.623 -2.625 -6.222 1.00 81.75 105 ALA A C 1
ATOM 852 O O . ALA A 1 105 ? 3.796 -1.652 -5.486 1.00 81.75 105 ALA A O 1
ATOM 853 N N . SER A 1 106 ? 2.406 -2.966 -6.667 1.00 87.94 106 SER A N 1
ATOM 854 C CA . SER A 1 106 ? 1.200 -2.219 -6.293 1.00 87.94 106 SER A CA 1
ATOM 855 C C . SER A 1 106 ? 0.933 -2.283 -4.786 1.00 87.94 106 SER A C 1
ATOM 857 O O . SER A 1 106 ? 0.686 -1.248 -4.167 1.00 87.94 106 SER A O 1
ATOM 859 N N . CYS A 1 107 ? 1.067 -3.461 -4.169 1.00 88.75 107 CYS A N 1
ATOM 860 C CA . CYS A 1 107 ? 0.856 -3.673 -2.736 1.00 88.75 107 CYS A CA 1
ATOM 861 C C . CYS A 1 107 ? 1.928 -2.971 -1.887 1.00 88.75 107 CYS A C 1
ATOM 863 O O . CYS A 1 107 ? 1.609 -2.346 -0.868 1.00 88.75 107 CYS A O 1
ATOM 865 N N . MET A 1 108 ? 3.190 -3.024 -2.325 1.00 86.25 108 MET A N 1
ATOM 866 C CA . MET A 1 108 ? 4.323 -2.362 -1.674 1.00 86.25 108 MET A CA 1
ATOM 867 C C . MET A 1 108 ? 4.271 -0.836 -1.776 1.00 86.25 108 MET A C 1
ATOM 869 O O . MET A 1 108 ? 4.809 -0.169 -0.901 1.00 86.25 108 MET A O 1
ATOM 873 N N . ILE A 1 109 ? 3.632 -0.269 -2.805 1.00 89.00 109 ILE A N 1
ATOM 874 C CA . ILE A 1 109 ? 3.396 1.182 -2.911 1.00 89.00 109 ILE A CA 1
ATOM 875 C C . ILE A 1 109 ? 2.148 1.583 -2.119 1.00 89.00 109 ILE A C 1
ATOM 877 O O . ILE A 1 109 ? 2.158 2.579 -1.400 1.00 89.00 109 ILE A O 1
ATOM 881 N N . PHE A 1 110 ? 1.076 0.800 -2.214 1.00 91.88 110 PHE A N 1
ATOM 882 C CA . PHE A 1 110 ? -0.187 1.085 -1.538 1.00 91.88 110 PHE A CA 1
ATOM 883 C C . PHE A 1 110 ? -0.034 1.134 -0.015 1.00 91.88 110 PHE A C 1
ATOM 885 O O . PHE A 1 110 ? -0.475 2.090 0.619 1.00 91.88 110 PHE A O 1
ATOM 892 N N . THR A 1 111 ? 0.637 0.142 0.572 1.00 91.19 111 THR A N 1
ATOM 893 C CA . THR A 1 111 ? 0.796 0.014 2.029 1.00 91.19 111 THR A CA 1
ATOM 894 C C . THR A 1 111 ? 1.424 1.254 2.690 1.00 91.19 111 THR A C 1
ATOM 896 O O . THR A 1 111 ? 0.785 1.823 3.577 1.00 91.19 111 THR A O 1
ATOM 899 N N . PRO A 1 112 ? 2.608 1.754 2.279 1.00 90.56 112 PRO A N 1
ATOM 900 C CA . PRO A 1 112 ? 3.199 2.952 2.872 1.00 90.56 112 PRO A CA 1
ATOM 901 C C . PRO A 1 112 ? 2.374 4.217 2.621 1.00 90.56 112 PRO A C 1
ATOM 903 O O . PRO A 1 112 ? 2.329 5.075 3.498 1.00 90.56 112 PRO A O 1
ATOM 906 N N . VAL A 1 113 ? 1.678 4.333 1.482 1.00 92.62 113 VAL A N 1
ATOM 907 C CA . VAL A 1 113 ? 0.768 5.464 1.231 1.00 92.62 113 VAL A CA 1
ATOM 908 C C . VAL A 1 113 ? -0.399 5.444 2.219 1.00 92.62 113 VAL A C 1
ATOM 910 O O . VAL A 1 113 ? -0.712 6.471 2.816 1.00 92.62 113 VAL A O 1
ATOM 913 N N . VAL A 1 114 ? -1.010 4.280 2.457 1.00 92.88 114 VAL A N 1
ATOM 914 C CA . VAL A 1 114 ? -2.090 4.132 3.445 1.00 92.88 114 VAL A CA 1
ATOM 915 C C . VAL A 1 114 ? -1.594 4.419 4.860 1.00 92.88 114 VAL A C 1
ATOM 917 O O . VAL A 1 114 ? -2.272 5.133 5.598 1.00 92.88 114 VAL A O 1
ATOM 920 N N . ILE A 1 115 ? -0.414 3.913 5.237 1.00 92.94 115 ILE A N 1
ATOM 921 C CA . ILE A 1 115 ? 0.206 4.219 6.536 1.00 92.94 115 ILE A CA 1
ATOM 922 C C . ILE A 1 115 ? 0.398 5.728 6.678 1.00 92.94 115 ILE A C 1
ATOM 924 O O . ILE A 1 115 ? 0.016 6.291 7.701 1.00 92.94 115 ILE A O 1
ATOM 928 N N . LEU A 1 116 ? 0.942 6.389 5.653 1.00 92.31 116 LEU A N 1
ATOM 929 C CA . LEU A 1 116 ? 1.180 7.828 5.659 1.00 92.31 116 LEU A CA 1
ATOM 930 C C . LEU A 1 116 ? -0.125 8.612 5.834 1.00 92.31 116 LEU A C 1
ATOM 932 O O . LEU A 1 116 ? -0.184 9.492 6.687 1.00 92.31 116 LEU A O 1
ATOM 936 N N . ILE A 1 117 ? -1.179 8.254 5.093 1.00 90.69 117 ILE A N 1
ATOM 937 C CA . ILE A 1 117 ? -2.514 8.852 5.249 1.00 90.69 117 ILE A CA 1
ATOM 938 C C . ILE A 1 117 ? -3.007 8.670 6.689 1.00 90.69 117 ILE A C 1
ATOM 940 O O . ILE A 1 117 ? -3.401 9.641 7.327 1.00 90.69 117 ILE A O 1
ATOM 944 N N . CYS A 1 118 ? -2.928 7.452 7.237 1.00 91.12 118 CYS A N 1
ATOM 945 C CA . CYS A 1 118 ? -3.374 7.177 8.603 1.00 91.12 118 CYS A CA 1
ATOM 946 C C . CYS A 1 118 ? -2.599 7.995 9.643 1.00 91.12 118 CYS A C 1
ATOM 948 O O . CYS A 1 118 ? -3.211 8.564 10.543 1.00 91.12 118 CYS A O 1
ATOM 950 N N . VAL A 1 119 ? -1.274 8.086 9.517 1.00 91.12 119 VAL A N 1
ATOM 951 C CA . VAL A 1 119 ? -0.422 8.847 10.441 1.00 91.12 119 VAL A CA 1
ATOM 952 C C . VAL A 1 119 ? -0.714 10.345 10.352 1.00 91.12 119 VAL A C 1
ATOM 954 O O . VAL A 1 119 ? -0.925 10.972 11.386 1.00 91.12 119 VAL A O 1
ATOM 957 N N . ILE A 1 120 ? -0.790 10.917 9.144 1.00 89.31 120 ILE A N 1
ATOM 958 C CA . ILE A 1 120 ? -1.097 12.343 8.937 1.00 89.31 120 ILE A CA 1
ATOM 959 C C . ILE A 1 120 ? -2.458 12.699 9.547 1.00 89.31 120 ILE A C 1
ATOM 961 O O . ILE A 1 120 ? -2.581 13.711 10.239 1.00 89.31 120 ILE A O 1
ATOM 965 N N . THR A 1 121 ? -3.474 11.858 9.338 1.00 88.00 121 THR A N 1
ATOM 966 C CA . THR A 1 121 ? -4.810 12.101 9.891 1.00 88.00 121 THR A CA 1
ATOM 967 C C . THR A 1 121 ? -4.846 11.956 11.415 1.00 88.00 121 THR A C 1
ATOM 969 O O . THR A 1 121 ? -5.464 12.779 12.086 1.00 88.00 121 THR A O 1
ATOM 972 N N . ILE A 1 122 ? -4.159 10.962 11.992 1.00 87.38 122 ILE A N 1
ATOM 973 C CA . ILE A 1 122 ? -4.088 10.785 13.455 1.00 87.38 122 ILE A CA 1
ATOM 974 C C . ILE A 1 122 ? -3.349 11.949 14.127 1.00 87.38 122 ILE A C 1
ATOM 976 O O . ILE A 1 122 ? -3.753 12.380 15.204 1.00 87.38 122 ILE A O 1
ATOM 980 N N . LEU A 1 123 ? -2.315 12.501 13.484 1.00 88.69 123 LEU A N 1
ATOM 981 C CA . LEU A 1 123 ? -1.586 13.680 13.969 1.00 88.69 123 LEU A CA 1
ATOM 982 C C . LEU A 1 123 ? -2.402 14.985 13.894 1.00 88.69 123 LEU A C 1
ATOM 984 O O . LEU A 1 123 ? -1.897 16.039 14.271 1.00 88.69 123 LEU A O 1
ATOM 988 N N . GLY A 1 124 ? -3.658 14.931 13.437 1.00 81.94 124 GLY A N 1
ATOM 989 C CA . GLY A 1 124 ? -4.578 16.067 13.466 1.00 81.94 124 GLY A CA 1
ATOM 990 C C . GLY A 1 124 ? -4.368 17.077 12.340 1.00 81.94 124 GLY A C 1
ATOM 991 O O . GLY A 1 124 ? -4.881 18.187 12.419 1.00 81.94 124 GLY A O 1
ATOM 992 N N . VAL A 1 125 ? -3.645 16.706 11.278 1.00 79.81 125 VAL A N 1
ATOM 993 C CA . VAL A 1 125 ? -3.440 17.578 10.105 1.00 79.81 125 VAL A CA 1
ATOM 994 C C . VAL A 1 125 ? -4.730 17.735 9.284 1.00 79.81 125 VAL A C 1
ATOM 996 O O . VAL A 1 125 ? -4.875 18.673 8.505 1.00 79.81 125 VAL A O 1
ATOM 999 N N . SER A 1 126 ? -5.691 16.822 9.432 1.00 77.19 126 SER A N 1
ATOM 1000 C CA . SER A 1 126 ? -6.980 16.867 8.738 1.00 77.19 126 SER A CA 1
ATOM 1001 C C . SER A 1 126 ? -8.088 16.348 9.642 1.00 77.19 126 SER A C 1
ATOM 1003 O O . SER A 1 126 ? -7.850 15.454 10.456 1.00 77.19 126 SER A O 1
ATOM 1005 N N . GLU A 1 127 ? -9.301 16.881 9.484 1.00 81.19 127 GLU A N 1
ATOM 1006 C CA . GLU A 1 127 ? -10.463 16.381 10.216 1.00 81.19 127 GLU A CA 1
ATOM 1007 C C . GLU A 1 127 ? -10.707 14.907 9.849 1.00 81.19 127 GLU A C 1
ATOM 1009 O O . GLU A 1 127 ? -10.853 14.578 8.665 1.00 81.19 127 GLU A O 1
ATOM 1014 N N . PRO A 1 128 ? -10.713 13.992 10.836 1.00 75.75 128 PRO A N 1
ATOM 1015 C CA . PRO A 1 128 ? -10.813 12.564 10.588 1.00 75.75 128 PRO A CA 1
ATOM 1016 C C . PRO A 1 128 ? -12.226 12.225 10.114 1.00 75.75 128 PRO A C 1
ATOM 1018 O O . PRO A 1 128 ? -13.138 11.989 10.906 1.00 75.75 128 PRO A O 1
ATOM 1021 N N . THR A 1 129 ? -12.401 12.181 8.799 1.00 77.50 129 THR A N 1
ATOM 1022 C CA . THR A 1 129 ? -13.643 11.783 8.142 1.00 77.50 129 THR A CA 1
ATOM 1023 C C . THR A 1 129 ? -13.563 10.291 7.826 1.00 77.50 129 THR A C 1
ATOM 1025 O O . THR A 1 129 ? -12.992 9.858 6.831 1.00 77.50 129 THR A O 1
ATOM 1028 N N . GLY A 1 130 ? -14.086 9.474 8.744 1.00 80.62 130 GLY A N 1
ATOM 1029 C CA . GLY A 1 130 ? -14.263 8.038 8.510 1.00 80.62 130 GLY A CA 1
ATOM 1030 C C . GLY A 1 130 ? -15.465 7.743 7.603 1.00 80.62 130 GLY A C 1
ATOM 1031 O O . GLY A 1 130 ? -15.965 8.605 6.882 1.00 80.62 130 GLY A O 1
ATOM 1032 N N . GLY A 1 131 ? -15.967 6.511 7.661 1.00 87.00 131 GLY A N 1
ATOM 1033 C CA . GLY A 1 131 ? -17.204 6.129 6.983 1.00 87.00 131 GLY A CA 1
ATOM 1034 C C . GLY A 1 131 ? -17.011 5.554 5.572 1.00 87.00 131 GLY A C 1
ATOM 1035 O O . GLY A 1 131 ? -15.883 5.332 5.133 1.00 87.00 131 GLY A O 1
ATOM 1036 N N . PRO A 1 132 ? -18.111 5.287 4.839 1.00 86.69 132 PRO A N 1
ATOM 1037 C CA . PRO A 1 132 ? -18.068 4.633 3.526 1.00 86.69 132 PRO A CA 1
ATOM 1038 C C . PRO A 1 132 ? -17.195 5.360 2.499 1.00 86.69 132 PRO A C 1
ATOM 1040 O O . PRO A 1 132 ? -16.497 4.716 1.721 1.00 86.69 132 PRO A O 1
ATOM 1043 N N . GLY A 1 133 ? -17.209 6.699 2.515 1.00 87.69 133 GLY A N 1
ATOM 1044 C CA . GLY A 1 133 ? -16.435 7.522 1.583 1.00 87.69 133 GLY A CA 1
ATOM 1045 C C . GLY A 1 133 ? -14.927 7.309 1.717 1.00 87.69 133 GLY A C 1
ATOM 1046 O O . GLY A 1 133 ? -14.228 7.231 0.710 1.00 87.69 133 GLY A O 1
ATOM 1047 N N . PHE A 1 134 ? -14.435 7.116 2.942 1.00 89.88 134 PHE A N 1
ATOM 1048 C CA . PHE A 1 134 ? -13.035 6.786 3.196 1.00 89.88 134 PHE A CA 1
ATOM 1049 C C . PHE A 1 134 ? -12.651 5.419 2.609 1.00 89.88 134 PHE A C 1
ATOM 1051 O O . PHE A 1 134 ? -11.640 5.298 1.918 1.00 89.88 134 PHE A O 1
ATOM 1058 N N . TYR A 1 135 ? -13.481 4.394 2.815 1.00 90.50 135 TYR A N 1
ATOM 1059 C CA . TYR A 1 135 ? -13.239 3.061 2.252 1.00 90.50 135 TYR A CA 1
ATOM 1060 C C . TYR A 1 135 ? -13.321 3.051 0.723 1.00 90.50 135 TYR A C 1
ATOM 1062 O O . TYR A 1 135 ? -12.512 2.395 0.067 1.00 90.50 135 TYR A O 1
ATOM 1070 N N . LEU A 1 136 ? -14.235 3.833 0.142 1.00 92.25 136 LEU A N 1
ATOM 1071 C CA . LEU A 1 136 ? -14.285 4.048 -1.302 1.00 92.25 136 LEU A CA 1
ATOM 1072 C C . LEU A 1 136 ? -13.002 4.716 -1.808 1.00 92.25 136 LEU A C 1
ATOM 1074 O O . LEU A 1 136 ? -12.428 4.258 -2.794 1.00 92.25 136 LEU A O 1
ATOM 1078 N N . ALA A 1 137 ? -12.512 5.746 -1.114 1.00 92.50 137 ALA A N 1
ATOM 1079 C CA . ALA A 1 137 ? -11.263 6.415 -1.462 1.00 92.50 137 ALA A CA 1
ATOM 1080 C C . ALA A 1 137 ? -10.060 5.458 -1.417 1.00 92.50 137 ALA A C 1
ATOM 1082 O O . ALA A 1 137 ? -9.210 5.524 -2.301 1.00 92.50 137 ALA A O 1
ATOM 1083 N N . LEU A 1 138 ? -10.006 4.526 -0.457 1.00 92.25 138 LEU A N 1
ATOM 1084 C CA . LEU A 1 138 ? -8.962 3.494 -0.403 1.00 92.25 138 LEU A CA 1
ATOM 1085 C C . LEU A 1 138 ? -9.005 2.548 -1.611 1.00 92.25 138 LEU A C 1
ATOM 1087 O O . LEU A 1 138 ? -7.959 2.243 -2.185 1.00 92.25 138 LEU A O 1
ATOM 1091 N N . VAL A 1 139 ? -10.197 2.105 -2.023 1.00 93.44 139 VAL A N 1
ATOM 1092 C CA . VAL A 1 139 ? -10.361 1.247 -3.211 1.00 93.44 139 VAL A CA 1
ATOM 1093 C C . VAL A 1 139 ? -9.971 2.002 -4.482 1.00 93.44 139 VAL A C 1
ATOM 1095 O O . VAL A 1 139 ? -9.236 1.468 -5.313 1.00 93.44 139 VAL A O 1
ATOM 1098 N N . LEU A 1 140 ? -10.403 3.258 -4.617 1.00 94.69 140 LEU A N 1
ATOM 1099 C CA . LEU A 1 140 ? -10.035 4.112 -5.748 1.00 94.69 140 LEU A CA 1
ATOM 1100 C C . LEU A 1 140 ? -8.530 4.390 -5.789 1.00 94.69 140 LEU A C 1
ATOM 1102 O O . LEU A 1 140 ? -7.936 4.333 -6.861 1.00 94.69 140 LEU A O 1
ATOM 1106 N N . LEU A 1 141 ? -7.902 4.639 -4.637 1.00 94.19 141 LEU A N 1
ATOM 1107 C CA . LEU A 1 141 ? -6.457 4.822 -4.523 1.00 94.19 141 LEU A CA 1
ATOM 1108 C C . LEU A 1 141 ? -5.702 3.577 -5.000 1.00 94.19 141 LEU A C 1
ATOM 1110 O O . LEU A 1 141 ? -4.755 3.697 -5.776 1.00 94.19 141 LEU A O 1
ATOM 1114 N N . TYR A 1 142 ? -6.131 2.386 -4.575 1.00 92.50 142 TYR A N 1
ATOM 1115 C CA . TYR A 1 142 ? -5.524 1.139 -5.038 1.00 92.50 142 TYR A CA 1
ATOM 1116 C C . TYR A 1 142 ? -5.686 0.960 -6.555 1.00 92.50 142 TYR A C 1
ATOM 1118 O O . TYR A 1 142 ? -4.713 0.677 -7.255 1.00 92.50 142 TYR A O 1
ATOM 1126 N N . GLY A 1 143 ? -6.888 1.215 -7.083 1.00 91.94 143 GLY A N 1
ATOM 1127 C CA . GLY A 1 143 ? -7.151 1.192 -8.523 1.00 91.94 143 GLY A CA 1
ATOM 1128 C C . GLY A 1 143 ? -6.287 2.188 -9.307 1.00 91.94 143 GLY A C 1
ATOM 1129 O O . GLY A 1 143 ? -5.746 1.842 -10.355 1.00 91.94 143 GLY A O 1
ATOM 1130 N N . LEU A 1 144 ? -6.088 3.399 -8.781 1.00 94.00 144 LEU A N 1
ATOM 1131 C CA . LEU A 1 144 ? -5.226 4.421 -9.378 1.00 94.00 144 LEU A CA 1
ATOM 1132 C C . LEU A 1 144 ? -3.767 3.952 -9.455 1.00 94.00 144 LEU A C 1
ATOM 1134 O O . LEU A 1 144 ? -3.138 4.078 -10.506 1.00 94.00 144 LEU A O 1
ATOM 1138 N N . ILE A 1 145 ? -3.236 3.390 -8.364 1.00 92.38 145 ILE A N 1
ATOM 1139 C CA . ILE A 1 145 ? -1.873 2.837 -8.324 1.00 92.38 145 ILE A CA 1
ATOM 1140 C C . ILE A 1 145 ? -1.724 1.736 -9.377 1.00 92.38 145 ILE A C 1
ATOM 1142 O O . ILE A 1 145 ? -0.739 1.718 -10.116 1.00 92.38 145 ILE A O 1
ATOM 1146 N N . TRP A 1 146 ? -2.722 0.860 -9.497 1.00 90.00 146 TRP A N 1
ATOM 1147 C CA . TRP A 1 146 ? -2.719 -0.205 -10.495 1.00 90.00 146 TRP A CA 1
ATOM 1148 C C . TRP A 1 146 ? -2.687 0.336 -11.927 1.00 90.00 146 TRP A C 1
ATOM 1150 O O . TRP A 1 146 ? -1.851 -0.080 -12.732 1.00 90.00 146 TRP A O 1
ATOM 1160 N N . ILE A 1 147 ? -3.567 1.290 -12.248 1.00 91.81 147 ILE A N 1
ATOM 1161 C CA . ILE A 1 147 ? -3.619 1.932 -13.569 1.00 91.81 147 ILE A CA 1
ATOM 1162 C C . ILE A 1 147 ? -2.274 2.585 -13.893 1.00 91.81 147 ILE A C 1
ATOM 1164 O O . ILE A 1 147 ? -1.770 2.426 -15.005 1.00 91.81 147 ILE A O 1
ATOM 1168 N N . LEU A 1 148 ? -1.667 3.277 -12.924 1.00 90.25 148 LEU A N 1
ATOM 1169 C CA . LEU A 1 148 ? -0.367 3.919 -13.097 1.00 90.25 148 LEU A CA 1
ATOM 1170 C C . LEU A 1 148 ? 0.735 2.898 -13.407 1.00 90.25 148 LEU A C 1
ATOM 1172 O O . LEU A 1 148 ? 1.515 3.107 -14.335 1.00 90.25 148 LEU A O 1
ATOM 1176 N N . ILE A 1 149 ? 0.782 1.779 -12.679 1.00 88.12 149 ILE A N 1
ATOM 1177 C CA . ILE A 1 149 ? 1.757 0.705 -12.916 1.00 88.12 149 ILE A CA 1
ATOM 1178 C C . ILE A 1 149 ? 1.580 0.112 -14.316 1.00 88.12 149 ILE A C 1
ATOM 1180 O O . ILE A 1 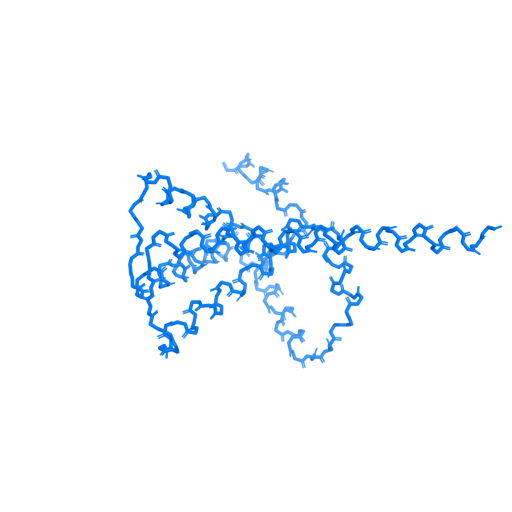149 ? 2.550 0.013 -15.070 1.00 88.12 149 ILE A O 1
ATOM 1184 N N . VAL A 1 150 ? 0.345 -0.218 -14.704 1.00 86.75 150 VAL A N 1
ATOM 1185 C CA . VAL A 1 150 ? 0.046 -0.756 -16.040 1.00 86.75 150 VAL A CA 1
ATOM 1186 C C . VAL A 1 150 ? 0.425 0.247 -17.133 1.00 86.75 150 VAL A C 1
ATOM 1188 O O . VAL A 1 150 ? 1.046 -0.132 -18.128 1.00 86.75 150 VAL A O 1
ATOM 1191 N N . ALA A 1 151 ? 0.123 1.533 -16.949 1.00 87.69 151 ALA A N 1
ATOM 1192 C CA . ALA A 1 151 ? 0.507 2.579 -17.891 1.00 87.69 151 ALA A CA 1
ATOM 1193 C C . ALA A 1 151 ? 2.034 2.663 -18.050 1.00 87.69 151 ALA A C 1
ATOM 1195 O O . ALA A 1 151 ? 2.532 2.683 -19.177 1.00 87.69 151 ALA A O 1
ATOM 1196 N N . LEU A 1 152 ? 2.790 2.633 -16.947 1.00 86.44 152 LEU A N 1
ATOM 1197 C CA . LEU A 1 152 ? 4.256 2.628 -16.981 1.00 86.44 152 LEU A CA 1
ATOM 1198 C C . LEU A 1 152 ? 4.812 1.412 -17.732 1.00 86.44 152 LEU A C 1
ATOM 1200 O O . LEU A 1 152 ? 5.746 1.559 -18.525 1.00 86.44 152 LEU A O 1
ATOM 1204 N N . MET A 1 153 ? 4.217 0.231 -17.553 1.00 84.12 153 MET A N 1
ATOM 1205 C CA . MET A 1 153 ? 4.616 -0.958 -18.310 1.00 84.12 153 MET A CA 1
ATOM 1206 C C . MET A 1 153 ? 4.354 -0.823 -19.807 1.00 84.12 153 MET A C 1
ATOM 1208 O O . MET A 1 153 ? 5.194 -1.220 -20.616 1.00 84.12 153 MET A O 1
ATOM 1212 N N . LEU A 1 154 ? 3.193 -0.287 -20.190 1.00 86.62 154 LEU A N 1
ATOM 1213 C CA . LEU A 1 154 ? 2.851 -0.078 -21.595 1.00 86.62 154 LEU A CA 1
ATOM 1214 C C . LEU A 1 154 ? 3.828 0.901 -22.252 1.00 86.62 154 LEU A C 1
ATOM 1216 O O . LEU A 1 154 ? 4.292 0.643 -23.365 1.00 86.62 154 LEU A O 1
ATOM 1220 N N . VAL A 1 155 ? 4.208 1.970 -21.543 1.00 87.31 155 VAL A N 1
ATOM 1221 C CA . VAL A 1 155 ? 5.229 2.918 -22.009 1.00 87.31 155 VAL A CA 1
ATOM 1222 C C . VAL A 1 155 ? 6.596 2.246 -22.150 1.00 87.31 155 VAL A C 1
ATOM 1224 O O . VAL A 1 155 ? 7.259 2.442 -23.171 1.00 87.31 155 VAL A O 1
ATOM 1227 N N . ASP A 1 156 ? 7.029 1.434 -21.180 1.00 83.44 156 ASP A N 1
ATOM 1228 C CA . ASP A 1 156 ? 8.313 0.723 -21.269 1.00 83.44 156 ASP A CA 1
ATOM 1229 C C . ASP A 1 156 ? 8.329 -0.266 -22.444 1.00 83.44 156 ASP A C 1
ATOM 1231 O O . ASP A 1 156 ? 9.266 -0.280 -23.247 1.00 83.44 156 ASP A O 1
ATOM 1235 N N . LYS A 1 157 ? 7.247 -1.033 -22.620 1.00 85.00 157 LYS A N 1
ATOM 1236 C CA . LYS A 1 157 ? 7.092 -1.958 -23.749 1.00 85.00 157 LYS A CA 1
ATOM 1237 C C . LYS A 1 157 ? 7.132 -1.221 -25.089 1.00 85.00 157 LYS A C 1
ATOM 1239 O O . LYS A 1 157 ? 7.834 -1.661 -26.000 1.00 85.00 157 LYS A O 1
ATOM 1244 N N . ALA A 1 158 ? 6.439 -0.087 -25.207 1.00 87.62 158 ALA A N 1
ATOM 1245 C CA . ALA A 1 158 ? 6.462 0.744 -26.409 1.00 87.62 158 ALA A CA 1
ATOM 1246 C C . ALA A 1 158 ? 7.871 1.289 -26.707 1.00 87.62 158 ALA A C 1
ATOM 1248 O O . ALA A 1 158 ? 8.320 1.233 -27.853 1.00 87.62 158 ALA A O 1
ATOM 1249 N N . ARG A 1 159 ? 8.609 1.738 -25.681 1.00 85.81 159 ARG A N 1
ATOM 1250 C CA . ARG A 1 159 ? 10.004 2.193 -25.825 1.00 85.81 159 ARG A CA 1
ATOM 1251 C C . ARG A 1 159 ? 10.936 1.081 -26.302 1.00 85.81 159 ARG A C 1
ATOM 1253 O O . ARG A 1 159 ? 11.744 1.319 -27.197 1.00 85.81 159 ARG A O 1
ATOM 1260 N N . ARG A 1 160 ? 10.818 -0.135 -25.757 1.00 82.56 160 ARG A N 1
ATOM 1261 C CA . ARG A 1 160 ? 11.628 -1.286 -26.201 1.00 82.56 160 ARG A CA 1
ATOM 1262 C C . ARG A 1 160 ? 11.355 -1.645 -27.661 1.00 82.56 160 ARG A C 1
ATOM 1264 O O . ARG A 1 160 ? 12.297 -1.904 -28.404 1.00 82.56 160 ARG A O 1
ATOM 1271 N N . LEU A 1 161 ? 10.089 -1.610 -28.082 1.00 86.31 161 LEU A N 1
ATOM 1272 C CA . LEU A 1 161 ? 9.704 -1.852 -29.476 1.00 86.31 161 LEU A CA 1
ATOM 1273 C C . LEU A 1 161 ? 10.207 -0.758 -30.426 1.00 86.31 161 LEU A C 1
ATOM 1275 O O . LEU A 1 161 ? 10.577 -1.073 -31.553 1.00 86.31 161 LEU A O 1
ATOM 1279 N N . ALA A 1 162 ? 10.235 0.503 -29.988 1.00 84.62 162 ALA A N 1
ATOM 1280 C CA . ALA A 1 162 ? 10.778 1.611 -30.772 1.00 84.62 162 ALA A CA 1
ATOM 1281 C C . ALA A 1 162 ? 12.307 1.517 -30.926 1.00 84.62 162 ALA A C 1
ATOM 1283 O O . ALA A 1 162 ? 12.819 1.689 -32.029 1.00 84.62 162 ALA A O 1
ATOM 1284 N N . ASN A 1 163 ? 13.029 1.179 -29.853 1.00 83.00 163 ASN A N 1
ATOM 1285 C CA . ASN A 1 163 ? 14.487 1.042 -29.890 1.00 83.00 163 ASN A CA 1
ATOM 1286 C C . ASN A 1 163 ? 14.940 -0.201 -30.672 1.00 83.00 163 ASN A C 1
ATOM 1288 O O . ASN A 1 163 ? 15.840 -0.097 -31.493 1.00 83.00 163 ASN A O 1
ATOM 1292 N N . GLY A 1 164 ? 14.264 -1.346 -30.520 1.00 73.25 164 GLY A N 1
ATOM 1293 C CA . GLY A 1 164 ? 14.582 -2.559 -31.288 1.00 73.25 164 GLY A CA 1
ATOM 1294 C C . GLY A 1 164 ? 14.300 -2.453 -32.794 1.00 73.25 164 GLY A C 1
ATOM 1295 O O . GLY A 1 164 ? 14.736 -3.306 -33.562 1.00 73.25 164 GLY A O 1
ATOM 1296 N N . ARG A 1 165 ? 13.576 -1.411 -33.227 1.00 59.97 165 ARG A N 1
ATOM 1297 C CA . ARG A 1 165 ? 13.340 -1.088 -34.641 1.00 59.97 165 ARG A CA 1
ATOM 1298 C C . ARG A 1 165 ? 14.421 -0.172 -35.234 1.00 59.97 165 ARG A C 1
ATOM 1300 O O . ARG A 1 165 ? 14.405 0.041 -36.436 1.00 59.97 165 ARG A O 1
ATOM 1307 N N . ARG A 1 166 ? 15.314 0.382 -34.402 1.00 55.31 166 ARG A N 1
ATOM 1308 C CA . ARG A 1 166 ? 16.403 1.291 -34.799 1.00 55.31 166 ARG A CA 1
ATOM 1309 C C . ARG A 1 166 ? 17.7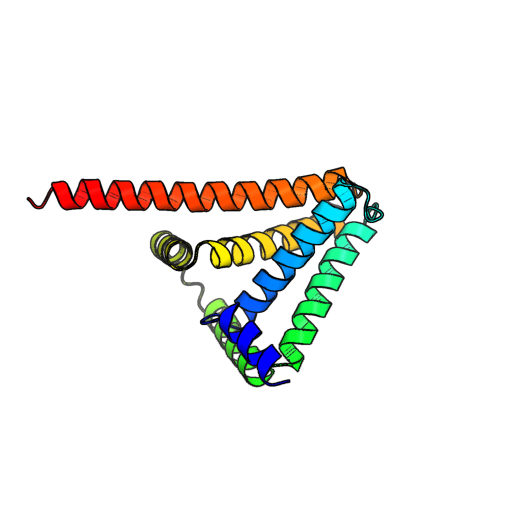35 0.568 -35.044 1.00 55.31 166 ARG A C 1
ATOM 1311 O O . ARG A 1 166 ? 18.603 1.134 -35.694 1.00 55.31 166 ARG A O 1
ATOM 1318 N N . ASP A 1 167 ? 17.856 -0.666 -34.552 1.00 53.56 167 ASP A N 1
ATOM 1319 C CA . ASP A 1 167 ? 19.037 -1.531 -34.699 1.00 53.56 167 ASP A CA 1
ATOM 1320 C C . ASP A 1 167 ? 18.899 -2.557 -35.853 1.00 53.56 167 ASP A C 1
ATOM 1322 O O . ASP A 1 167 ? 19.695 -3.490 -35.954 1.00 53.56 167 ASP A O 1
ATOM 1326 N N . ARG A 1 168 ? 17.874 -2.415 -36.706 1.00 49.53 168 ARG A N 1
ATOM 1327 C CA . ARG A 1 168 ? 17.695 -3.160 -37.966 1.00 49.53 168 ARG A CA 1
ATOM 1328 C C . ARG A 1 168 ? 17.683 -2.190 -39.133 1.00 49.53 168 ARG A C 1
ATOM 1330 O O . ARG A 1 168 ? 18.187 -2.593 -40.200 1.00 49.53 168 ARG A O 1
#

Organism: NCBI:txid1852017

Radius of gyration: 18.59 Å; Cα contacts (8 Å, |Δi|>4): 116; chains: 1; bounding box: 46×46×53 Å